Protein AF-A0A0G0XM39-F1 (afdb_monomer_lite)

Organism: NCBI:txid1619029

Structure (mmCIF, N/CA/C/O backbone):
data_AF-A0A0G0XM39-F1
#
_entry.id   AF-A0A0G0XM39-F1
#
loop_
_atom_site.group_PDB
_atom_site.id
_atom_site.type_symbol
_atom_site.label_atom_id
_atom_site.label_alt_id
_atom_site.label_comp_id
_atom_site.label_asym_id
_atom_site.label_entity_id
_atom_site.label_seq_id
_atom_site.pdbx_PDB_ins_code
_atom_site.Cartn_x
_atom_site.Cartn_y
_atom_site.Cartn_z
_atom_site.occupancy
_atom_site.B_iso_or_equiv
_atom_site.auth_seq_id
_atom_site.auth_comp_id
_atom_site.auth_asym_id
_atom_site.auth_atom_id
_atom_site.pdbx_PDB_model_num
ATOM 1 N N . MET A 1 1 ? 14.220 1.284 6.598 1.00 54.50 1 MET A N 1
ATOM 2 C CA . MET A 1 1 ? 13.306 2.066 5.742 1.00 54.50 1 MET A CA 1
ATOM 3 C C . MET A 1 1 ? 13.579 3.551 5.886 1.00 54.50 1 MET A C 1
ATOM 5 O O . MET A 1 1 ? 13.875 3.967 7.006 1.00 54.50 1 MET A O 1
ATOM 9 N N . PRO A 1 2 ? 13.510 4.329 4.791 1.00 60.81 2 PRO A N 1
ATOM 10 C CA . PRO A 1 2 ? 13.705 5.772 4.841 1.00 60.81 2 PRO A CA 1
ATOM 11 C C . PRO A 1 2 ? 12.668 6.410 5.771 1.00 60.81 2 PRO A C 1
ATOM 13 O O . PRO A 1 2 ? 11.476 6.108 5.711 1.00 60.81 2 PRO A O 1
ATOM 16 N N . TYR A 1 3 ? 13.145 7.253 6.681 1.00 72.62 3 TYR A N 1
ATOM 17 C CA . TYR A 1 3 ? 12.311 7.960 7.643 1.00 72.62 3 TYR A CA 1
ATOM 18 C C . TYR A 1 3 ? 11.446 8.997 6.914 1.00 72.62 3 TYR A C 1
ATOM 20 O O . TYR A 1 3 ? 11.976 9.912 6.292 1.00 72.62 3 TYR A O 1
ATOM 28 N N . VAL A 1 4 ? 10.118 8.875 7.000 1.00 85.44 4 VAL A N 1
ATOM 29 C CA . VAL A 1 4 ? 9.190 9.910 6.510 1.00 85.44 4 VAL A CA 1
ATOM 30 C C . VAL A 1 4 ? 9.105 11.017 7.557 1.00 85.44 4 VAL A C 1
ATOM 32 O O . VAL A 1 4 ? 8.770 10.726 8.710 1.00 85.44 4 VAL A O 1
ATOM 35 N N . ALA A 1 5 ? 9.392 12.263 7.182 1.00 86.69 5 ALA A N 1
ATOM 36 C CA . ALA A 1 5 ? 9.355 13.404 8.099 1.00 86.69 5 ALA A CA 1
ATOM 37 C C . ALA A 1 5 ? 7.937 13.642 8.648 1.00 86.69 5 ALA A C 1
ATOM 39 O O . ALA A 1 5 ? 6.950 13.264 8.017 1.00 86.69 5 ALA A O 1
ATOM 40 N N . LYS A 1 6 ? 7.809 14.245 9.834 1.00 88.88 6 LYS A N 1
ATOM 41 C CA . LYS A 1 6 ? 6.497 14.437 10.478 1.00 88.88 6 LYS A CA 1
ATOM 42 C C . LYS A 1 6 ? 5.583 15.318 9.620 1.00 88.88 6 LYS A C 1
ATOM 44 O O . LYS A 1 6 ? 4.420 14.991 9.430 1.00 88.88 6 LYS A O 1
ATOM 49 N N . GLU A 1 7 ? 6.148 16.362 9.039 1.00 90.00 7 GLU A N 1
ATOM 50 C CA . GLU A 1 7 ? 5.481 17.324 8.166 1.00 90.00 7 GLU A CA 1
ATOM 51 C C . GLU A 1 7 ? 4.932 16.622 6.916 1.00 90.00 7 GLU A C 1
ATOM 53 O O . GLU A 1 7 ? 3.813 16.869 6.481 1.00 90.00 7 GLU A O 1
ATOM 58 N N . GLN A 1 8 ? 5.685 15.664 6.368 1.00 90.38 8 GLN A N 1
ATOM 59 C CA . GLN A 1 8 ? 5.235 14.856 5.235 1.00 90.38 8 GLN A CA 1
ATOM 60 C C . GLN A 1 8 ? 4.077 13.928 5.612 1.00 90.38 8 GLN A C 1
ATOM 62 O O . GLN A 1 8 ? 3.164 13.734 4.815 1.00 90.38 8 GLN A O 1
ATOM 67 N N . ARG A 1 9 ? 4.093 13.363 6.825 1.00 92.75 9 ARG A N 1
ATOM 68 C CA . ARG A 1 9 ? 2.989 12.531 7.326 1.00 92.75 9 ARG A CA 1
ATOM 69 C C . ARG A 1 9 ? 1.700 13.343 7.396 1.00 92.75 9 ARG A C 1
ATOM 71 O O . ARG A 1 9 ? 0.697 12.917 6.838 1.00 92.75 9 ARG A O 1
ATOM 78 N N . GLU A 1 10 ? 1.760 14.535 7.990 1.00 93.62 10 GLU A N 1
ATOM 79 C CA . GLU A 1 10 ? 0.616 15.449 8.124 1.00 93.62 10 GLU A CA 1
ATOM 80 C C . GLU A 1 10 ? -0.014 15.798 6.766 1.00 93.62 10 GLU A C 1
ATOM 82 O O . GLU A 1 10 ? -1.235 15.822 6.645 1.00 93.62 10 GLU A O 1
ATOM 87 N N . LEU A 1 11 ? 0.792 15.955 5.712 1.00 94.50 11 LEU A N 1
ATOM 88 C CA . LEU A 1 11 ? 0.298 16.226 4.355 1.00 94.50 11 LEU A CA 1
ATOM 89 C C . LEU A 1 11 ? -0.473 15.066 3.700 1.00 94.50 11 LEU A C 1
ATOM 91 O O . LEU A 1 11 ? -1.137 15.290 2.686 1.00 94.50 11 LEU A O 1
ATOM 95 N N . LEU A 1 12 ? -0.360 13.844 4.225 1.00 95.94 12 LEU A N 1
ATOM 96 C CA . LEU A 1 12 ? -1.066 12.656 3.731 1.00 95.94 12 LEU A CA 1
ATOM 97 C C . LEU A 1 12 ? -2.282 12.292 4.596 1.00 95.94 12 LEU A C 1
ATOM 99 O O . LEU A 1 12 ? -3.131 11.508 4.164 1.00 95.94 12 LEU A O 1
ATOM 103 N N . GLU A 1 13 ? -2.378 12.838 5.810 1.00 95.12 13 GLU A N 1
ATOM 104 C CA . GLU A 1 13 ? -3.366 12.425 6.811 1.00 95.12 13 GLU A CA 1
ATOM 105 C C . GLU A 1 13 ? -4.814 12.615 6.345 1.00 95.12 13 GLU A C 1
ATOM 107 O O . GLU A 1 13 ? -5.648 11.727 6.561 1.00 95.12 13 GLU A O 1
ATOM 112 N N . ASP A 1 14 ? -5.113 13.714 5.650 1.00 95.12 14 ASP A N 1
ATOM 113 C CA . ASP A 1 14 ? -6.459 13.997 5.141 1.00 95.12 14 ASP A CA 1
ATOM 114 C C . ASP A 1 14 ? -6.885 12.985 4.072 1.00 95.12 14 ASP A C 1
ATOM 116 O O . ASP A 1 14 ? -7.976 12.411 4.152 1.00 95.12 14 ASP A O 1
ATOM 120 N N . ASN A 1 15 ? -6.008 12.688 3.105 1.00 97.12 15 ASN A N 1
ATOM 121 C CA . ASN A 1 15 ? -6.263 11.681 2.073 1.00 97.12 15 ASN A CA 1
ATOM 122 C C . ASN A 1 15 ? -6.495 10.299 2.696 1.00 97.12 15 ASN A C 1
ATOM 124 O O . ASN A 1 15 ? -7.460 9.613 2.350 1.00 97.12 15 ASN A O 1
ATOM 128 N N . LEU A 1 16 ? -5.637 9.905 3.640 1.00 97.75 16 LEU A N 1
ATOM 129 C CA . LEU A 1 16 ? -5.707 8.608 4.312 1.00 97.75 16 LEU A CA 1
ATOM 130 C C . LEU A 1 16 ? -6.968 8.478 5.171 1.00 97.75 16 LEU A C 1
ATOM 132 O O . LEU A 1 16 ? -7.623 7.437 5.156 1.00 97.75 16 LEU A O 1
ATOM 136 N N . THR A 1 17 ? -7.341 9.536 5.890 1.00 96.69 17 THR A N 1
ATOM 137 C CA . THR A 1 17 ? -8.561 9.576 6.707 1.00 96.69 17 THR A CA 1
ATOM 138 C C . THR A 1 17 ? -9.808 9.548 5.833 1.00 96.69 17 THR A C 1
ATOM 140 O O . THR A 1 17 ? -10.726 8.774 6.096 1.00 96.69 17 THR A O 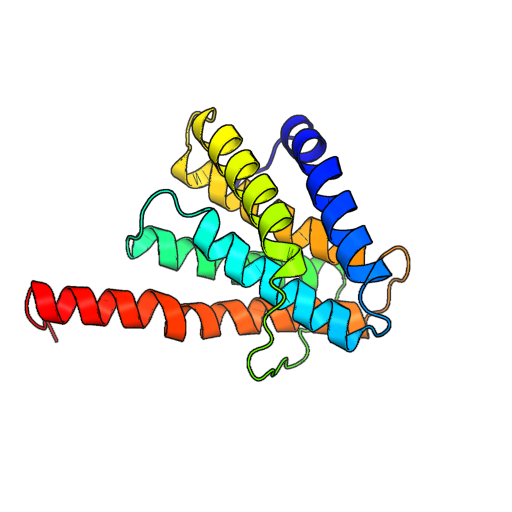1
ATOM 143 N N . CYS A 1 18 ? -9.829 10.322 4.747 1.00 96.19 18 CYS A N 1
ATOM 144 C CA . CYS A 1 18 ? -10.928 10.312 3.787 1.00 96.19 18 CYS A CA 1
ATOM 145 C C . CYS A 1 18 ? -11.120 8.922 3.161 1.00 96.19 18 CYS A C 1
ATOM 147 O O . CYS A 1 18 ? -12.250 8.438 3.052 1.00 96.19 18 CYS A O 1
ATOM 149 N N . LEU A 1 19 ? -10.024 8.259 2.784 1.00 97.31 19 LEU A N 1
ATOM 150 C CA . LEU A 1 19 ? -10.055 6.924 2.195 1.00 97.31 19 LEU A CA 1
ATOM 151 C C . LEU A 1 19 ? -10.504 5.858 3.203 1.00 97.31 19 LEU A C 1
ATOM 153 O O . LEU A 1 19 ? -11.390 5.065 2.888 1.00 97.31 19 LEU A O 1
ATOM 157 N N . ALA A 1 20 ? -9.972 5.884 4.429 1.00 96.69 20 ALA A N 1
ATOM 158 C CA . ALA A 1 20 ? -10.402 4.992 5.504 1.00 96.69 20 ALA A CA 1
ATOM 159 C C . ALA A 1 20 ? -11.898 5.164 5.810 1.00 96.69 20 ALA A C 1
ATOM 161 O O . ALA A 1 20 ? -12.644 4.187 5.815 1.00 96.69 20 ALA A O 1
ATOM 162 N N . ASN A 1 21 ? -12.368 6.406 5.966 1.00 95.69 21 ASN A N 1
ATOM 163 C CA . ASN A 1 21 ? -13.780 6.704 6.204 1.00 95.69 21 ASN A CA 1
ATOM 164 C C . ASN A 1 21 ? -14.660 6.233 5.047 1.00 95.69 21 ASN A C 1
ATOM 166 O O . ASN A 1 21 ? -15.743 5.695 5.280 1.00 95.69 21 ASN A O 1
ATOM 170 N N . LYS A 1 22 ? -14.207 6.386 3.797 1.00 96.50 22 LYS A N 1
ATOM 171 C CA . LYS A 1 22 ? -14.936 5.876 2.633 1.00 96.50 22 LYS A CA 1
ATOM 172 C C . LYS A 1 22 ? -15.059 4.352 2.673 1.00 96.50 22 LYS A C 1
ATOM 174 O O . LYS A 1 22 ? -16.155 3.849 2.443 1.00 96.50 22 LYS A O 1
ATOM 179 N N . ILE A 1 23 ? -13.989 3.629 3.004 1.00 95.69 23 ILE A N 1
ATOM 180 C CA . ILE A 1 23 ? -14.017 2.165 3.157 1.00 95.69 23 ILE A CA 1
ATOM 181 C C . ILE A 1 23 ? -14.983 1.766 4.277 1.00 95.69 23 ILE A C 1
ATOM 183 O O . ILE A 1 23 ? -15.888 0.963 4.050 1.00 95.69 23 ILE A O 1
ATOM 187 N N . CYS A 1 24 ? -14.829 2.362 5.459 1.00 93.62 24 CYS A N 1
ATOM 188 C CA . CYS A 1 24 ? -15.608 2.007 6.642 1.00 93.62 24 CYS A CA 1
ATOM 189 C C . CYS A 1 24 ? -17.097 2.354 6.512 1.00 93.62 24 CYS A C 1
ATOM 191 O O . CYS A 1 24 ? -17.928 1.636 7.054 1.00 93.62 24 CYS A O 1
ATOM 193 N N . SER A 1 25 ? -17.444 3.424 5.789 1.00 93.62 25 SER A N 1
ATOM 194 C CA . SER A 1 25 ? -18.844 3.814 5.555 1.00 93.62 25 SER A CA 1
ATOM 195 C C . SER A 1 25 ? -19.508 3.057 4.405 1.00 93.62 25 SER A C 1
ATOM 197 O O . SER A 1 25 ? -20.716 2.851 4.435 1.00 93.62 25 SER A O 1
ATOM 199 N N . THR A 1 26 ? -18.744 2.647 3.386 1.00 93.56 26 THR A N 1
ATOM 200 C CA . THR A 1 26 ? -19.300 1.956 2.209 1.00 93.56 26 THR A CA 1
ATOM 201 C C . THR A 1 26 ? -19.527 0.472 2.485 1.00 93.56 26 THR A C 1
ATOM 203 O O . THR A 1 26 ? -20.498 -0.104 2.000 1.00 93.56 26 THR A O 1
ATOM 206 N N . TYR A 1 27 ? -18.647 -0.161 3.265 1.00 91.06 27 TYR A N 1
ATOM 207 C CA . TYR A 1 27 ? -18.705 -1.596 3.514 1.00 91.06 27 TYR A CA 1
ATOM 208 C C . TYR A 1 27 ? -19.032 -1.892 4.974 1.00 91.06 27 TYR A C 1
ATOM 210 O O . TYR A 1 27 ? -18.410 -1.355 5.882 1.00 91.06 27 TYR A O 1
ATOM 218 N N . LEU A 1 28 ? -19.995 -2.783 5.205 1.00 81.31 28 LEU A N 1
ATOM 219 C CA . LEU A 1 28 ? -20.541 -3.037 6.543 1.00 81.31 28 LEU A CA 1
ATOM 220 C C . LEU A 1 28 ? -19.763 -4.085 7.349 1.00 81.31 28 LEU A C 1
ATOM 222 O O . LEU A 1 28 ? -19.978 -4.211 8.552 1.00 81.31 28 LEU A O 1
ATOM 226 N N . THR A 1 29 ? -18.884 -4.864 6.711 1.00 86.44 29 THR A N 1
ATOM 227 C CA . THR A 1 29 ? -18.172 -5.963 7.378 1.00 86.44 29 THR A CA 1
ATOM 228 C C . THR A 1 29 ? -16.662 -5.799 7.305 1.00 86.44 29 THR A C 1
ATOM 230 O O . THR A 1 29 ? -16.109 -5.358 6.295 1.00 86.44 29 THR A O 1
ATOM 233 N N . SER A 1 30 ? -15.991 -6.262 8.360 1.00 86.31 30 SER A N 1
ATOM 234 C CA . SER A 1 30 ? -14.530 -6.319 8.463 1.00 86.31 30 SER A CA 1
ATOM 235 C C . SER A 1 30 ? -13.889 -7.066 7.287 1.00 86.31 30 SER A C 1
ATOM 237 O O . SER A 1 30 ? -12.832 -6.676 6.794 1.00 86.31 30 SER A O 1
ATOM 239 N N . ARG A 1 31 ? -14.552 -8.106 6.766 1.00 89.00 31 ARG A N 1
ATOM 240 C CA . ARG A 1 31 ? -14.092 -8.833 5.576 1.00 89.00 31 ARG A CA 1
ATOM 241 C C . ARG A 1 31 ? -13.989 -7.921 4.351 1.00 89.00 31 ARG A C 1
ATOM 243 O O . ARG A 1 31 ? -12.978 -7.962 3.655 1.00 89.00 31 ARG A O 1
ATOM 250 N N . PHE A 1 32 ? -15.003 -7.099 4.086 1.00 91.56 32 PHE A N 1
ATOM 251 C CA . PHE A 1 32 ? -14.959 -6.165 2.959 1.00 91.56 32 PHE A CA 1
ATOM 252 C C . PHE A 1 32 ? -13.988 -5.010 3.199 1.00 91.56 32 PHE A C 1
ATOM 254 O O . PHE A 1 32 ? -13.355 -4.563 2.248 1.00 91.56 32 PHE A O 1
ATOM 261 N N . HIS A 1 33 ? -13.786 -4.581 4.450 1.00 93.62 33 HIS A N 1
ATOM 262 C CA . HIS A 1 33 ? -12.725 -3.620 4.775 1.00 93.62 33 HIS A CA 1
ATOM 263 C C . HIS A 1 33 ? -11.341 -4.149 4.394 1.00 93.62 33 HIS A C 1
ATOM 265 O O . HIS A 1 33 ? -10.563 -3.414 3.797 1.00 93.62 33 HIS A O 1
ATOM 271 N N . LEU A 1 34 ? -11.049 -5.424 4.673 1.00 93.25 34 LEU A N 1
ATOM 272 C CA . LEU A 1 34 ? -9.778 -6.056 4.294 1.00 93.25 34 LEU A CA 1
ATOM 273 C C . LEU A 1 34 ? -9.622 -6.198 2.778 1.00 93.25 34 LEU A C 1
ATOM 275 O O . LEU A 1 34 ? -8.539 -5.952 2.253 1.00 93.25 34 LEU A O 1
ATOM 279 N N . LEU A 1 35 ? -10.691 -6.565 2.066 1.00 94.50 35 LEU A N 1
ATOM 280 C CA . LEU A 1 35 ? -10.660 -6.643 0.602 1.00 94.50 35 LEU A CA 1
ATOM 281 C C . LEU A 1 35 ? -10.440 -5.264 -0.031 1.00 94.50 35 LEU A C 1
ATOM 283 O O . LEU A 1 35 ? -9.614 -5.138 -0.934 1.00 94.50 35 LEU A O 1
ATOM 287 N N . ALA A 1 36 ? -11.118 -4.233 0.473 1.00 95.69 36 ALA A N 1
ATOM 288 C CA . ALA A 1 36 ? -10.931 -2.857 0.027 1.00 95.69 36 ALA A CA 1
ATOM 289 C C . ALA A 1 36 ? -9.526 -2.339 0.367 1.00 95.69 36 ALA A C 1
ATOM 291 O O . ALA A 1 36 ? -8.884 -1.713 -0.471 1.00 95.69 36 ALA A O 1
ATOM 292 N N . TYR A 1 37 ? -9.010 -2.652 1.559 1.00 96.44 37 TYR A N 1
ATOM 293 C CA . TYR A 1 37 ? -7.637 -2.338 1.951 1.00 96.44 37 TYR A CA 1
ATOM 294 C C . TYR A 1 37 ? -6.614 -2.991 1.014 1.00 96.44 37 TYR A C 1
ATOM 296 O O . TYR A 1 37 ? -5.728 -2.303 0.510 1.00 96.44 37 TYR A O 1
ATOM 304 N N . LYS A 1 38 ? -6.772 -4.290 0.720 1.00 96.44 38 LYS A N 1
ATOM 305 C CA . LYS A 1 38 ? -5.947 -5.015 -0.257 1.00 96.44 38 LYS A CA 1
ATOM 306 C C . LYS A 1 38 ? -5.969 -4.318 -1.615 1.00 96.44 38 LYS A C 1
ATOM 308 O O . LYS A 1 38 ? -4.913 -4.087 -2.194 1.00 96.44 38 LYS A O 1
ATOM 313 N N . TYR A 1 39 ? -7.162 -3.992 -2.113 1.00 96.81 39 TYR A N 1
ATOM 314 C CA . TYR A 1 39 ? -7.340 -3.323 -3.401 1.00 96.81 39 TYR A CA 1
ATOM 315 C C . TYR A 1 39 ? -6.634 -1.968 -3.446 1.00 96.81 39 TYR A C 1
ATOM 317 O O . TYR A 1 39 ? -5.882 -1.706 -4.380 1.00 96.81 39 TYR A O 1
ATOM 325 N N . VAL A 1 40 ? -6.812 -1.140 -2.411 1.00 97.62 40 VAL A N 1
ATOM 326 C CA . VAL A 1 40 ? -6.117 0.146 -2.298 1.00 97.62 40 VAL A CA 1
ATOM 327 C C . VAL A 1 40 ? -4.610 -0.051 -2.299 1.00 97.62 40 VAL A C 1
ATOM 329 O O . VAL A 1 40 ? -3.930 0.634 -3.050 1.00 97.62 40 VAL A O 1
ATOM 332 N N . CYS A 1 41 ? -4.081 -0.969 -1.486 1.00 97.44 41 CYS A N 1
ATOM 333 C CA . CYS A 1 41 ? -2.641 -1.210 -1.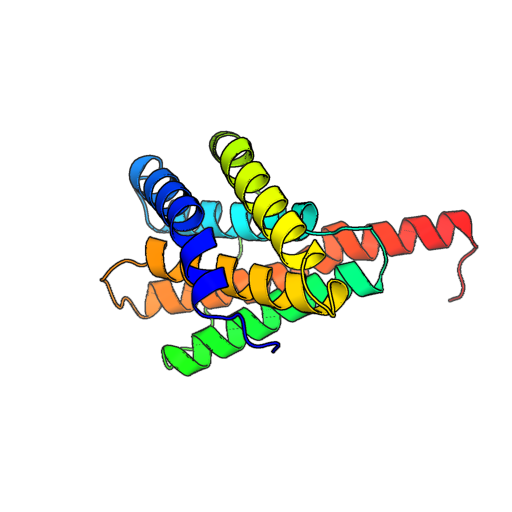419 1.00 97.44 41 CYS A CA 1
ATOM 334 C C . CYS A 1 41 ? -2.090 -1.623 -2.784 1.00 97.44 41 CYS A C 1
ATOM 336 O O . CYS A 1 41 ? -1.110 -1.035 -3.230 1.00 97.44 41 CYS A O 1
ATOM 338 N N . LEU A 1 42 ? -2.763 -2.563 -3.457 1.00 96.06 42 LEU A N 1
ATOM 339 C CA . LEU A 1 42 ? -2.387 -3.031 -4.786 1.00 96.06 42 LEU A CA 1
ATOM 340 C C . LEU A 1 42 ? -2.375 -1.893 -5.810 1.00 96.06 42 LEU A C 1
ATOM 342 O O . LEU A 1 42 ? -1.348 -1.645 -6.438 1.00 96.06 42 LEU A O 1
ATOM 346 N N . ARG A 1 43 ? -3.504 -1.189 -5.959 1.00 96.75 43 ARG A N 1
ATOM 347 C CA . ARG A 1 43 ? -3.636 -0.092 -6.923 1.00 96.75 43 ARG A CA 1
ATOM 348 C C . ARG A 1 43 ? -2.650 1.024 -6.616 1.00 96.75 43 ARG A C 1
ATOM 350 O O . ARG A 1 43 ? -1.961 1.474 -7.518 1.00 96.75 43 ARG A O 1
ATOM 357 N N . LEU A 1 44 ? -2.518 1.418 -5.350 1.00 97.25 44 LEU A N 1
ATOM 358 C CA . LEU A 1 44 ? -1.561 2.441 -4.945 1.00 97.25 44 LEU A CA 1
ATOM 359 C C . LEU A 1 44 ? -0.127 2.026 -5.286 1.00 97.25 44 LEU A C 1
ATOM 361 O O . LEU A 1 44 ? 0.617 2.855 -5.789 1.00 97.25 44 LEU A O 1
ATOM 365 N N . GLY A 1 45 ? 0.243 0.759 -5.075 1.00 95.62 45 GLY A N 1
ATOM 366 C CA . GLY A 1 45 ? 1.562 0.236 -5.429 1.00 95.62 45 GLY A CA 1
ATOM 367 C C . GLY A 1 45 ? 1.886 0.342 -6.920 1.00 95.62 45 GLY A C 1
ATOM 368 O O . GLY A 1 45 ? 3.035 0.601 -7.257 1.00 95.62 45 GLY A O 1
ATOM 369 N N . VAL A 1 46 ? 0.890 0.207 -7.801 1.00 94.56 46 VAL A N 1
ATOM 370 C CA . VAL A 1 46 ? 1.049 0.453 -9.245 1.00 94.56 46 VAL A CA 1
ATOM 371 C C . VAL A 1 46 ? 1.108 1.955 -9.541 1.00 94.56 46 VAL A C 1
ATOM 373 O O . VAL A 1 46 ? 2.003 2.420 -10.238 1.00 94.56 46 VAL A O 1
ATOM 376 N N . GLU A 1 47 ? 0.182 2.729 -8.977 1.00 95.12 47 GLU A N 1
ATOM 377 C CA . GLU A 1 47 ? -0.021 4.148 -9.299 1.00 95.12 47 GLU A CA 1
ATOM 378 C C . GLU A 1 47 ? 1.110 5.058 -8.788 1.00 95.12 47 GLU A C 1
ATOM 380 O O . GLU A 1 47 ? 1.317 6.132 -9.342 1.00 95.12 47 GLU A O 1
ATOM 385 N N . VAL A 1 48 ? 1.856 4.666 -7.745 1.00 93.50 48 VAL A N 1
ATOM 386 C CA . VAL A 1 48 ? 3.011 5.445 -7.238 1.00 93.50 48 VAL A CA 1
ATOM 387 C C . VAL A 1 48 ? 4.300 5.211 -8.031 1.00 93.50 48 VAL A C 1
ATOM 389 O O . VAL A 1 48 ? 5.303 5.892 -7.798 1.00 93.50 48 VAL A O 1
ATOM 392 N N . LEU A 1 49 ? 4.309 4.252 -8.961 1.00 87.69 49 LEU A N 1
ATOM 393 C CA . LEU A 1 49 ? 5.478 3.972 -9.785 1.00 87.69 49 LEU A CA 1
ATOM 394 C C . LEU A 1 49 ? 5.706 5.105 -10.783 1.00 87.69 49 LEU A C 1
ATOM 396 O O . LEU A 1 49 ? 4.959 5.281 -11.739 1.00 87.69 49 LEU A O 1
ATOM 400 N N . LEU A 1 50 ? 6.824 5.816 -10.633 1.00 72.75 50 LEU A N 1
ATOM 401 C CA . LEU A 1 50 ? 7.229 6.841 -11.602 1.00 72.75 50 LEU A CA 1
ATOM 402 C C . LEU A 1 50 ? 7.515 6.250 -12.991 1.00 72.75 50 LEU A C 1
ATOM 404 O O . LEU A 1 50 ? 7.331 6.919 -14.006 1.00 72.75 50 LEU A O 1
ATOM 408 N N . ARG A 1 51 ? 8.044 5.019 -13.035 1.00 82.00 51 ARG A N 1
ATOM 409 C CA . ARG A 1 51 ? 8.358 4.272 -14.262 1.00 82.00 51 ARG A CA 1
ATOM 410 C C . ARG A 1 51 ? 8.251 2.773 -14.003 1.00 82.00 51 ARG A C 1
ATOM 412 O O . ARG A 1 51 ? 8.807 2.285 -13.018 1.00 82.00 51 ARG A O 1
ATOM 419 N N . ARG A 1 52 ? 7.649 2.035 -14.939 1.00 86.12 52 ARG A N 1
ATOM 420 C CA . ARG A 1 52 ? 7.634 0.566 -14.922 1.00 86.12 52 ARG A CA 1
ATOM 421 C C . ARG A 1 52 ? 9.018 0.031 -15.304 1.00 86.12 52 ARG A C 1
ATOM 423 O O . ARG A 1 52 ? 9.412 0.048 -16.467 1.00 86.12 52 ARG A O 1
ATOM 430 N N . ARG A 1 53 ? 9.794 -0.357 -14.292 1.00 89.94 53 ARG A N 1
ATOM 431 C CA . ARG A 1 53 ? 11.110 -1.007 -14.399 1.00 89.94 53 ARG A CA 1
ATOM 432 C C . ARG A 1 53 ? 11.203 -2.079 -13.327 1.00 89.94 53 ARG A C 1
ATOM 434 O O . ARG A 1 53 ? 10.698 -1.859 -12.227 1.00 89.94 53 ARG A O 1
ATOM 441 N N . TYR A 1 54 ? 11.934 -3.156 -13.600 1.00 89.94 54 TYR A N 1
ATOM 442 C CA . TYR A 1 54 ? 12.092 -4.271 -12.661 1.00 89.94 54 TYR A CA 1
ATOM 443 C C . TYR A 1 54 ? 12.472 -3.823 -11.240 1.00 89.94 54 TYR A C 1
ATOM 445 O O . TYR A 1 54 ? 11.817 -4.194 -10.273 1.00 89.94 54 TYR A O 1
ATOM 453 N N . ALA A 1 55 ? 13.463 -2.932 -11.109 1.00 91.12 55 ALA A N 1
ATOM 454 C CA . ALA A 1 55 ? 13.889 -2.407 -9.809 1.00 91.12 55 ALA A CA 1
ATOM 455 C C . ALA A 1 55 ? 12.775 -1.653 -9.056 1.00 91.12 55 ALA A C 1
ATOM 457 O O . ALA A 1 55 ? 12.668 -1.766 -7.838 1.00 91.12 55 ALA A O 1
ATOM 458 N N . ALA A 1 56 ? 11.927 -0.905 -9.768 1.00 92.00 56 ALA A N 1
ATOM 459 C CA . ALA A 1 56 ? 10.819 -0.174 -9.158 1.00 92.00 56 ALA A CA 1
ATOM 460 C C . ALA A 1 56 ? 9.698 -1.131 -8.719 1.00 92.00 56 ALA A C 1
ATOM 462 O O . ALA A 1 56 ? 9.188 -1.009 -7.609 1.00 92.00 56 ALA A O 1
ATOM 463 N N . LEU A 1 57 ? 9.384 -2.136 -9.541 1.00 94.62 57 LEU A N 1
ATOM 464 C CA . LEU A 1 57 ? 8.419 -3.183 -9.195 1.00 94.62 57 LEU A CA 1
ATOM 465 C C . LEU A 1 57 ? 8.894 -4.018 -7.992 1.00 94.62 57 LEU A C 1
ATOM 467 O O . LEU A 1 57 ? 8.138 -4.260 -7.051 1.00 94.62 57 LEU A O 1
ATOM 471 N N . SER A 1 58 ? 10.180 -4.381 -7.968 1.00 94.88 58 SER A N 1
ATOM 472 C CA . SER A 1 58 ? 10.800 -5.073 -6.836 1.00 94.88 58 SER A CA 1
ATOM 473 C C . SER A 1 58 ? 10.746 -4.238 -5.554 1.00 94.88 58 SER A C 1
ATOM 475 O O . SER A 1 58 ? 10.567 -4.792 -4.470 1.00 94.88 58 SER A O 1
ATOM 477 N N . ALA A 1 59 ? 10.874 -2.912 -5.653 1.00 94.38 59 ALA A N 1
ATOM 478 C CA . ALA A 1 59 ? 10.760 -2.023 -4.501 1.00 94.38 59 ALA A CA 1
ATOM 479 C C . ALA A 1 59 ? 9.331 -1.987 -3.927 1.00 94.38 59 ALA A C 1
ATOM 481 O O . ALA A 1 59 ? 9.177 -1.964 -2.709 1.00 94.38 59 ALA A O 1
ATOM 482 N N . VAL A 1 60 ? 8.283 -2.065 -4.759 1.00 95.75 60 VAL A N 1
ATOM 483 C CA . VAL A 1 60 ? 6.888 -2.181 -4.277 1.00 95.75 60 VAL A CA 1
ATOM 484 C C . VAL A 1 60 ? 6.711 -3.454 -3.446 1.00 95.75 60 VAL A C 1
ATOM 486 O O . VAL A 1 60 ? 6.191 -3.402 -2.330 1.00 95.75 60 VAL A O 1
ATOM 489 N N . ARG A 1 61 ? 7.219 -4.593 -3.938 1.00 96.00 61 ARG A N 1
ATOM 490 C CA . ARG A 1 61 ? 7.209 -5.860 -3.186 1.00 96.00 61 ARG A CA 1
ATOM 491 C C . ARG A 1 61 ? 7.957 -5.764 -1.863 1.00 96.00 61 ARG A C 1
ATOM 493 O O . ARG A 1 61 ? 7.476 -6.290 -0.857 1.00 96.00 61 ARG A O 1
ATOM 500 N N . ALA A 1 62 ? 9.122 -5.119 -1.863 1.00 95.69 62 ALA A N 1
ATOM 501 C CA . ALA A 1 62 ? 9.894 -4.896 -0.646 1.00 95.69 62 ALA A CA 1
ATOM 502 C C . ALA A 1 62 ? 9.096 -4.057 0.362 1.00 95.69 62 ALA A C 1
ATOM 504 O O . ALA A 1 62 ? 9.027 -4.417 1.534 1.00 95.69 62 ALA A O 1
ATOM 505 N N . VAL A 1 63 ? 8.395 -3.015 -0.099 1.00 96.44 63 VAL A N 1
ATOM 506 C CA . VAL A 1 63 ? 7.541 -2.191 0.763 1.00 96.44 63 VAL A CA 1
ATOM 507 C C . VAL A 1 63 ? 6.421 -3.002 1.415 1.00 96.44 63 VAL A C 1
ATOM 509 O O . VAL A 1 63 ? 6.197 -2.830 2.613 1.00 96.44 63 VAL A O 1
ATOM 512 N N . TYR A 1 64 ? 5.748 -3.901 0.686 1.00 97.56 64 TYR A N 1
ATOM 513 C CA . TYR A 1 64 ? 4.732 -4.775 1.286 1.00 97.56 64 TYR A CA 1
ATOM 514 C C . TYR A 1 64 ? 5.312 -5.683 2.377 1.00 97.56 64 TYR A C 1
ATOM 516 O O . TYR A 1 64 ? 4.736 -5.792 3.461 1.00 97.56 64 TYR A O 1
ATOM 524 N N . SER A 1 65 ? 6.469 -6.295 2.112 1.00 96.69 65 SER A N 1
ATOM 525 C CA . SER A 1 65 ? 7.166 -7.152 3.078 1.00 96.69 65 SER A CA 1
ATOM 526 C C . SER A 1 65 ? 7.557 -6.372 4.335 1.00 96.69 65 SER A C 1
ATOM 528 O O . SER A 1 65 ? 7.239 -6.775 5.454 1.00 96.69 65 SER A O 1
ATOM 530 N N . ASP A 1 66 ? 8.188 -5.214 4.159 1.00 95.69 66 ASP A N 1
ATOM 531 C CA . ASP A 1 66 ? 8.637 -4.373 5.266 1.00 95.69 66 ASP A CA 1
ATOM 532 C C . ASP A 1 66 ? 7.458 -3.838 6.091 1.00 95.69 66 ASP A C 1
ATOM 534 O O . ASP A 1 66 ? 7.508 -3.862 7.323 1.00 95.69 66 ASP A O 1
ATOM 538 N N . ALA A 1 67 ? 6.368 -3.418 5.435 1.00 96.12 67 ALA A N 1
ATOM 539 C CA . ALA A 1 67 ? 5.139 -3.004 6.111 1.00 96.12 67 ALA A CA 1
ATOM 540 C C . ALA A 1 67 ? 4.556 -4.150 6.952 1.00 96.12 67 ALA A C 1
ATOM 542 O O . ALA A 1 67 ? 4.158 -3.931 8.098 1.00 96.12 67 ALA A O 1
ATOM 543 N N . SER A 1 68 ? 4.548 -5.380 6.421 1.00 96.75 68 SER A N 1
ATOM 544 C CA . SER A 1 68 ? 4.096 -6.558 7.167 1.00 96.75 68 SER A CA 1
ATOM 545 C C . SER A 1 68 ? 4.960 -6.805 8.404 1.00 96.75 68 SER A C 1
ATOM 547 O O . SER A 1 68 ? 4.428 -6.910 9.512 1.00 96.75 68 SER A O 1
ATOM 549 N N . PHE A 1 69 ? 6.288 -6.838 8.262 1.00 95.69 69 PHE A N 1
ATOM 550 C CA . PHE A 1 69 ? 7.187 -7.065 9.397 1.00 95.69 69 PHE A CA 1
ATOM 551 C C . PHE A 1 69 ? 7.085 -5.967 10.453 1.00 95.69 69 PHE A C 1
ATOM 553 O O . PHE A 1 69 ? 7.078 -6.247 11.658 1.00 95.69 69 PHE A O 1
ATOM 560 N N . GLU A 1 70 ? 6.959 -4.711 10.029 1.00 92.50 70 GLU A N 1
ATOM 561 C CA . GLU A 1 70 ? 6.745 -3.604 10.948 1.00 92.50 70 GLU A CA 1
ATOM 562 C C . GLU A 1 70 ? 5.432 -3.764 11.722 1.00 92.50 70 GLU A C 1
ATOM 564 O O . GLU A 1 70 ? 5.411 -3.592 12.948 1.00 92.50 70 GLU A O 1
ATOM 569 N N . TRP A 1 71 ? 4.358 -4.145 11.033 1.00 93.50 71 TRP A N 1
ATOM 570 C CA . TRP A 1 71 ? 3.055 -4.401 11.631 1.00 93.50 71 TRP A CA 1
ATOM 571 C C . TRP A 1 71 ? 3.112 -5.532 12.663 1.00 93.50 71 TRP A C 1
ATOM 573 O O . TRP A 1 71 ? 2.692 -5.359 13.812 1.00 93.50 71 TRP A O 1
ATOM 583 N N . GLN A 1 72 ? 3.707 -6.668 12.290 1.00 95.25 72 GLN A N 1
ATOM 584 C CA . GLN A 1 72 ? 3.914 -7.822 13.167 1.00 95.25 72 GLN A CA 1
ATOM 585 C C . GLN A 1 72 ? 4.668 -7.432 14.441 1.00 95.25 72 GLN A C 1
ATOM 587 O O . GLN A 1 72 ? 4.219 -7.736 15.551 1.00 95.25 72 GLN A O 1
ATOM 592 N N . ARG A 1 73 ? 5.771 -6.686 14.297 1.00 94.50 73 ARG A N 1
ATOM 593 C CA . ARG A 1 73 ? 6.585 -6.210 15.422 1.00 94.50 73 ARG A CA 1
ATOM 594 C C . ARG A 1 73 ? 5.805 -5.271 16.341 1.00 94.50 73 ARG A C 1
ATOM 596 O O . ARG A 1 73 ? 5.847 -5.443 17.559 1.00 94.50 73 ARG A O 1
ATOM 603 N N . ARG A 1 74 ? 5.094 -4.284 15.782 1.00 90.81 74 ARG A N 1
ATOM 604 C CA . ARG A 1 74 ? 4.347 -3.273 16.557 1.00 90.81 74 ARG A CA 1
ATOM 605 C C . ARG A 1 74 ? 3.184 -3.884 17.336 1.00 90.81 74 ARG A C 1
ATOM 607 O O . ARG A 1 74 ? 2.970 -3.525 18.492 1.00 90.81 74 ARG A O 1
ATOM 614 N N . PHE A 1 75 ? 2.457 -4.816 16.726 1.00 91.75 75 PHE A N 1
ATOM 615 C CA . PHE A 1 75 ? 1.269 -5.423 17.329 1.00 91.75 75 PHE A CA 1
ATOM 616 C C . PHE A 1 75 ? 1.541 -6.742 18.059 1.00 91.75 75 PHE A C 1
ATOM 618 O O . PHE A 1 75 ? 0.648 -7.249 18.741 1.00 91.75 75 PHE A O 1
ATOM 625 N N . LYS A 1 76 ? 2.769 -7.272 17.975 1.00 94.19 76 LYS A N 1
ATOM 626 C CA . LYS A 1 76 ? 3.167 -8.580 18.523 1.00 94.19 76 LYS A CA 1
ATOM 627 C C . LYS A 1 76 ? 2.240 -9.693 18.031 1.00 94.19 76 LYS A C 1
ATOM 629 O O . LYS A 1 76 ? 1.709 -10.476 18.822 1.00 94.19 76 LYS A O 1
ATOM 634 N N . ILE A 1 77 ? 2.012 -9.715 16.722 1.00 94.12 77 ILE A N 1
ATOM 635 C CA . ILE A 1 77 ? 1.158 -10.695 16.052 1.00 94.12 77 ILE A CA 1
ATOM 636 C C . ILE A 1 77 ? 1.934 -11.440 14.974 1.00 94.12 77 ILE A C 1
ATOM 638 O O . ILE A 1 77 ? 2.948 -10.957 14.480 1.00 94.12 77 ILE A O 1
ATOM 642 N N . LYS A 1 78 ? 1.429 -12.621 14.617 1.00 95.56 78 LYS A N 1
ATOM 643 C CA . LYS A 1 78 ? 1.827 -13.336 13.405 1.00 95.56 78 LYS A CA 1
ATOM 644 C C . LYS A 1 78 ? 0.797 -13.073 12.303 1.00 95.56 78 LYS A C 1
ATOM 646 O O . LYS A 1 78 ? -0.388 -12.913 12.627 1.00 95.56 78 LYS A O 1
ATOM 651 N N . PRO A 1 79 ? 1.223 -13.017 11.038 1.00 95.75 79 PRO A N 1
ATOM 652 C CA . PRO A 1 79 ? 0.330 -12.832 9.906 1.00 95.75 79 PRO A CA 1
ATOM 653 C C . PRO A 1 79 ? -0.597 -14.048 9.818 1.00 95.75 79 PRO A C 1
ATOM 655 O O . PRO A 1 79 ? -0.166 -15.192 9.976 1.00 95.75 79 PRO A O 1
ATOM 658 N N . LYS A 1 80 ? -1.895 -13.808 9.626 1.00 95.69 80 LYS A N 1
ATOM 659 C CA . LYS A 1 80 ? -2.832 -14.882 9.276 1.00 95.69 80 LYS A CA 1
ATOM 660 C C . LYS A 1 80 ? -2.801 -15.067 7.767 1.00 95.69 80 LYS A C 1
ATOM 662 O O . LYS A 1 80 ? -2.756 -14.079 7.041 1.00 95.69 80 LYS A O 1
ATOM 667 N N . THR A 1 81 ? -2.900 -16.309 7.300 1.00 93.00 81 THR A N 1
ATOM 668 C CA . THR A 1 81 ? -3.047 -16.589 5.870 1.00 93.00 81 THR A CA 1
ATOM 669 C C . THR A 1 81 ? -4.241 -15.821 5.324 1.00 93.00 81 THR A C 1
ATOM 671 O O . THR A 1 81 ? -5.373 -15.994 5.782 1.00 93.00 81 THR A O 1
ATOM 674 N N . PHE A 1 82 ? -3.973 -14.970 4.345 1.00 90.44 82 PHE A N 1
ATOM 675 C CA . PHE A 1 82 ? -4.992 -14.255 3.609 1.00 90.44 82 PHE A CA 1
ATOM 676 C C . PHE A 1 82 ? -5.066 -14.851 2.208 1.00 90.44 82 PHE A C 1
ATOM 678 O O . PHE A 1 82 ? -4.061 -14.950 1.511 1.00 90.44 82 PHE A O 1
ATOM 685 N N . SER A 1 83 ? -6.260 -15.265 1.805 1.00 83.88 83 SER A N 1
ATOM 686 C CA . SER A 1 83 ? -6.549 -15.675 0.436 1.00 83.88 83 SER A CA 1
ATOM 687 C C . SER A 1 83 ? -7.795 -14.934 -0.026 1.00 83.88 83 SER A C 1
ATOM 689 O O . SER A 1 83 ? -8.787 -14.823 0.698 1.00 83.88 83 SER A O 1
ATOM 691 N N . SER A 1 84 ? -7.740 -14.370 -1.227 1.00 78.88 84 SER A N 1
ATOM 692 C CA . SER A 1 84 ? -8.908 -13.753 -1.846 1.00 78.88 84 SER A CA 1
ATOM 693 C C . SER A 1 84 ? -8.821 -13.883 -3.354 1.00 78.88 84 SER A C 1
ATOM 695 O O . SER A 1 84 ? -7.800 -13.510 -3.929 1.00 78.88 84 SER A O 1
ATOM 697 N N . VAL A 1 85 ? -9.912 -14.309 -3.982 1.00 60.31 85 VAL A N 1
ATOM 698 C CA . VAL A 1 85 ? -10.127 -14.099 -5.417 1.00 60.31 85 VAL A CA 1
ATOM 699 C C . VAL A 1 85 ? -10.454 -12.613 -5.630 1.00 60.31 85 VAL A C 1
ATOM 701 O O . VAL A 1 85 ? -11.009 -11.979 -4.728 1.00 60.31 85 VAL A O 1
ATOM 704 N N . GLY A 1 86 ? -10.018 -12.043 -6.759 1.00 65.12 86 GLY A N 1
ATOM 705 C CA . GLY A 1 86 ? -10.090 -10.613 -7.089 1.00 65.12 86 GLY A CA 1
ATOM 706 C C . GLY A 1 86 ? -11.396 -9.928 -6.668 1.00 65.12 86 GLY A C 1
ATOM 707 O O . GLY A 1 86 ? -12.481 -10.488 -6.795 1.00 65.12 86 GLY A O 1
ATOM 708 N N . ALA A 1 87 ? -11.269 -8.716 -6.129 1.00 79.38 87 ALA A N 1
ATOM 709 C CA . ALA A 1 87 ? -12.394 -7.858 -5.783 1.00 79.38 87 ALA A CA 1
ATOM 710 C C . ALA A 1 87 ? -11.994 -6.434 -6.151 1.00 79.38 87 ALA A C 1
ATOM 712 O O . ALA A 1 87 ? -11.047 -5.896 -5.566 1.00 79.38 87 ALA A O 1
ATOM 713 N N . ASP A 1 88 ? -12.695 -5.877 -7.131 1.00 89.50 88 ASP A N 1
ATOM 714 C CA . ASP A 1 88 ? -12.467 -4.522 -7.605 1.00 89.50 88 ASP A CA 1
ATOM 715 C C . ASP A 1 88 ? -13.379 -3.553 -6.869 1.00 89.50 88 ASP A C 1
ATOM 717 O O . ASP A 1 88 ? -14.558 -3.829 -6.629 1.00 89.50 88 ASP A O 1
ATOM 721 N N . PHE A 1 89 ? -12.834 -2.387 -6.533 1.00 94.69 89 PHE A N 1
ATOM 722 C CA . PHE A 1 89 ? -13.584 -1.330 -5.866 1.00 94.69 89 PHE A CA 1
ATOM 723 C C . PHE A 1 89 ? -13.419 0.005 -6.601 1.00 94.69 89 PHE A C 1
ATOM 725 O O . PHE A 1 89 ? -12.832 0.930 -6.036 1.00 94.69 89 PHE A O 1
ATOM 732 N N . PRO A 1 90 ? -13.980 0.156 -7.821 1.00 94.81 90 PRO A N 1
ATOM 733 C CA . PRO A 1 90 ? -13.795 1.357 -8.646 1.00 94.81 90 PRO A CA 1
ATOM 734 C C . PRO A 1 90 ? -14.208 2.662 -7.954 1.00 94.81 90 PRO A C 1
ATOM 736 O O . PRO A 1 90 ? -13.654 3.722 -8.219 1.00 94.81 90 PRO A O 1
ATOM 739 N N . ILE A 1 91 ? -15.142 2.593 -6.998 1.00 95.44 91 ILE A N 1
ATOM 740 C CA . ILE A 1 91 ? -15.552 3.739 -6.170 1.00 95.44 91 ILE A CA 1
ATOM 741 C C . ILE A 1 91 ? -14.405 4.335 -5.328 1.00 95.44 91 ILE A C 1
ATOM 743 O O . ILE A 1 91 ? -14.546 5.423 -4.768 1.00 95.44 91 ILE A O 1
ATOM 747 N N . LEU A 1 92 ? -13.285 3.621 -5.188 1.00 97.06 92 LEU A N 1
ATOM 748 C CA . LEU A 1 92 ? -12.092 4.074 -4.475 1.00 97.06 92 LEU A CA 1
ATOM 749 C C . LEU A 1 92 ? -11.035 4.680 -5.411 1.00 97.06 92 LEU A C 1
ATOM 751 O O . LEU A 1 92 ? -10.142 5.362 -4.913 1.00 97.06 92 LEU A O 1
ATOM 755 N N . ASP A 1 93 ? -11.138 4.480 -6.728 1.00 96.50 93 ASP A N 1
ATOM 756 C CA . ASP A 1 93 ? -10.069 4.781 -7.692 1.00 96.50 93 ASP A CA 1
ATOM 757 C C . ASP A 1 93 ? -9.679 6.257 -7.703 1.00 96.50 93 ASP A C 1
ATOM 759 O O . ASP A 1 93 ? -8.496 6.576 -7.645 1.00 96.50 93 ASP A O 1
ATOM 763 N N . GLU A 1 94 ? -10.653 7.167 -7.679 1.00 96.81 94 GLU A N 1
ATOM 764 C CA . GLU A 1 94 ? -10.381 8.609 -7.625 1.00 96.81 94 GLU A CA 1
ATOM 765 C C . GLU A 1 94 ? -9.570 8.986 -6.374 1.00 96.81 94 GLU A C 1
ATOM 767 O O . GLU A 1 94 ? -8.617 9.760 -6.434 1.00 96.81 94 GLU A O 1
ATOM 772 N N . LYS A 1 95 ? -9.898 8.396 -5.219 1.00 97.38 95 LYS A N 1
ATOM 773 C CA . LYS A 1 95 ? -9.180 8.670 -3.966 1.00 97.38 95 LYS A CA 1
ATOM 774 C C . LYS A 1 95 ? -7.787 8.053 -3.956 1.00 97.38 95 LYS A C 1
ATOM 776 O O . LYS A 1 95 ? -6.870 8.664 -3.410 1.00 97.38 95 LYS A O 1
ATOM 781 N N . ILE A 1 96 ? -7.637 6.866 -4.544 1.00 98.12 96 ILE A N 1
ATOM 782 C CA . ILE A 1 96 ? -6.339 6.207 -4.719 1.00 98.12 96 ILE A CA 1
ATOM 783 C C . ILE A 1 96 ? -5.450 7.069 -5.615 1.00 98.12 96 ILE A C 1
ATOM 785 O O . ILE A 1 96 ? -4.316 7.345 -5.234 1.00 98.12 96 ILE A O 1
ATOM 789 N N . LYS A 1 97 ? -5.985 7.560 -6.737 1.00 97.06 97 LYS A N 1
ATOM 790 C CA . LYS A 1 97 ? -5.279 8.446 -7.663 1.00 97.06 97 LYS A CA 1
ATOM 791 C C . LYS A 1 97 ? -4.844 9.753 -6.997 1.00 97.06 97 LYS A C 1
ATOM 793 O O . LYS A 1 97 ? -3.681 10.127 -7.066 1.00 97.06 97 LYS A O 1
ATOM 798 N N . ASN A 1 98 ? -5.735 10.411 -6.257 1.00 96.88 98 ASN A N 1
ATOM 799 C CA . ASN A 1 98 ? -5.373 11.639 -5.542 1.00 96.88 98 ASN A CA 1
ATOM 800 C C . ASN A 1 98 ? -4.259 11.395 -4.505 1.00 96.88 98 ASN A C 1
ATOM 802 O O . ASN A 1 98 ? -3.398 12.249 -4.292 1.00 96.88 98 ASN A O 1
ATOM 806 N N . LEU A 1 99 ? -4.266 10.233 -3.839 1.00 97.94 99 LEU A N 1
ATOM 807 C CA . LEU A 1 99 ? -3.207 9.847 -2.906 1.00 97.94 99 LEU A CA 1
ATOM 808 C C . LEU A 1 99 ? -1.891 9.522 -3.634 1.00 97.94 99 LEU A C 1
ATOM 810 O O . LEU A 1 99 ? -0.834 9.947 -3.168 1.00 97.94 99 LEU A O 1
ATOM 814 N N . SER A 1 100 ? -1.931 8.811 -4.766 1.00 97.25 100 SER A N 1
ATOM 815 C CA . SER A 1 100 ? -0.728 8.479 -5.540 1.00 97.25 100 SER A CA 1
ATOM 816 C C . SER A 1 100 ? -0.059 9.729 -6.106 1.00 97.25 100 SER A C 1
ATOM 818 O O . SER A 1 100 ? 1.147 9.901 -5.932 1.00 97.25 100 SER A O 1
ATOM 820 N N . GLU A 1 101 ? -0.833 10.653 -6.679 1.00 96.44 101 GLU A N 1
ATOM 821 C CA . GLU A 1 101 ? -0.344 11.939 -7.185 1.00 96.44 101 GLU A CA 1
ATOM 822 C C . GLU A 1 101 ? 0.325 12.760 -6.077 1.00 96.44 101 GLU A C 1
ATOM 824 O O . GLU A 1 101 ? 1.398 13.337 -6.276 1.00 96.44 101 GLU A O 1
ATOM 829 N N . LYS A 1 102 ? -0.258 12.759 -4.871 1.00 96.44 102 LYS A N 1
ATOM 830 C CA . LYS A 1 102 ? 0.324 13.430 -3.704 1.00 96.44 102 LYS A CA 1
ATOM 831 C C . LYS A 1 102 ? 1.661 12.806 -3.299 1.00 96.44 102 LYS A C 1
ATOM 833 O O . LYS A 1 102 ? 2.631 13.538 -3.104 1.00 96.44 102 LYS A O 1
ATOM 838 N N . ILE A 1 103 ? 1.732 11.475 -3.215 1.00 96.19 103 ILE A N 1
ATOM 839 C CA . ILE A 1 103 ? 2.972 10.741 -2.910 1.00 96.19 103 ILE A CA 1
ATOM 840 C C . ILE A 1 103 ? 4.049 11.050 -3.953 1.00 96.19 103 ILE A C 1
ATOM 842 O O . ILE A 1 103 ? 5.176 11.380 -3.584 1.00 96.19 103 ILE A O 1
ATOM 846 N N . ILE A 1 104 ? 3.702 10.990 -5.240 1.00 95.19 104 ILE A N 1
ATOM 847 C CA . ILE A 1 104 ? 4.609 11.284 -6.354 1.00 95.19 104 ILE A CA 1
ATOM 848 C C . ILE A 1 104 ? 5.132 12.718 -6.261 1.00 95.19 104 ILE A C 1
ATOM 850 O O . ILE A 1 104 ? 6.343 12.936 -6.324 1.00 95.19 104 ILE A O 1
ATOM 854 N N . SER A 1 105 ? 4.244 13.693 -6.056 1.00 95.06 105 SER A N 1
ATOM 855 C CA . SER A 1 105 ? 4.623 15.101 -5.924 1.00 95.06 105 SER A CA 1
ATOM 856 C C . SER A 1 105 ? 5.560 15.332 -4.739 1.00 95.06 105 SER A C 1
ATOM 858 O O . SER A 1 105 ? 6.517 16.092 -4.862 1.00 95.06 105 SER A O 1
ATOM 860 N N . MET A 1 106 ? 5.301 14.698 -3.594 1.00 94.06 106 MET A N 1
ATOM 861 C CA . MET A 1 106 ? 6.147 14.827 -2.405 1.00 94.06 106 MET A CA 1
ATOM 862 C C . MET A 1 106 ? 7.503 14.146 -2.590 1.00 94.06 106 MET A C 1
ATOM 864 O O . MET A 1 106 ? 8.527 14.686 -2.174 1.00 94.06 106 MET A O 1
ATOM 868 N N . ALA A 1 107 ? 7.530 12.978 -3.235 1.00 93.00 107 ALA A N 1
ATOM 869 C CA . ALA A 1 107 ? 8.768 12.280 -3.550 1.00 93.00 107 ALA A CA 1
ATOM 870 C C . ALA A 1 107 ? 9.643 13.100 -4.506 1.00 93.00 107 ALA A C 1
ATOM 872 O O . ALA A 1 107 ? 10.844 13.211 -4.282 1.00 93.00 107 ALA A O 1
ATOM 873 N N . ALA A 1 108 ? 9.047 13.728 -5.524 1.00 92.50 108 ALA A N 1
ATOM 874 C CA . ALA A 1 108 ? 9.758 14.565 -6.490 1.00 92.50 108 ALA A CA 1
ATOM 875 C C . ALA A 1 108 ? 10.437 15.798 -5.862 1.00 92.50 108 ALA A C 1
ATOM 877 O O . ALA A 1 108 ? 11.407 16.304 -6.417 1.00 92.50 108 ALA A O 1
ATOM 878 N N . GLN A 1 109 ? 9.952 16.266 -4.709 1.00 91.50 109 GLN A N 1
ATOM 879 C CA . GLN A 1 109 ? 10.531 17.386 -3.956 1.00 91.50 109 GLN A CA 1
ATOM 880 C C . GLN A 1 109 ? 11.658 16.957 -2.999 1.00 91.50 109 GLN A C 1
ATOM 882 O O . GLN A 1 109 ? 12.292 17.807 -2.375 1.00 91.50 109 GLN A O 1
ATOM 887 N N . SER A 1 110 ? 11.907 15.653 -2.849 1.00 89.62 110 SER A N 1
ATOM 888 C CA . SER A 1 110 ? 12.988 15.128 -2.011 1.00 89.62 110 SER A CA 1
ATOM 889 C C . SER A 1 110 ? 14.339 15.175 -2.729 1.00 89.62 110 SER A C 1
ATOM 891 O O . SER A 1 110 ? 14.408 15.099 -3.953 1.00 89.62 110 SER A O 1
ATOM 893 N N . GLN A 1 111 ? 15.429 15.214 -1.956 1.00 87.88 111 GLN A N 1
ATOM 894 C CA . GLN A 1 111 ? 16.790 15.034 -2.476 1.00 87.88 111 GLN A CA 1
ATOM 895 C C . GLN A 1 111 ? 16.987 13.652 -3.120 1.00 87.88 111 GLN A C 1
ATOM 897 O O . GLN A 1 111 ? 17.751 13.521 -4.073 1.00 87.88 111 GLN A O 1
ATOM 902 N N . GLU A 1 112 ? 16.260 12.633 -2.645 1.00 87.31 112 GLU A N 1
ATOM 903 C CA . GLU A 1 112 ? 16.341 11.259 -3.150 1.00 87.31 112 GLU A CA 1
ATOM 904 C C . GLU A 1 112 ? 14.950 10.729 -3.543 1.00 87.31 112 GLU A C 1
ATOM 906 O O . GLU A 1 112 ? 14.383 9.877 -2.849 1.00 87.31 112 GLU A O 1
ATOM 911 N N . PRO A 1 113 ? 14.367 11.179 -4.675 1.00 85.75 113 PRO A N 1
ATOM 912 C CA . PRO A 1 113 ? 12.988 10.843 -5.034 1.00 85.75 113 PRO A CA 1
ATOM 913 C C . PRO A 1 113 ? 12.709 9.340 -5.096 1.00 85.75 113 PRO A C 1
ATOM 915 O O . PRO A 1 113 ? 11.651 8.883 -4.670 1.00 85.75 113 PRO A O 1
ATOM 918 N N . HIS A 1 114 ? 13.685 8.565 -5.580 1.00 81.31 114 HIS A N 1
ATOM 919 C CA . HIS A 1 114 ? 13.610 7.112 -5.749 1.00 81.31 114 HIS A CA 1
ATOM 920 C C . HIS A 1 114 ? 13.565 6.324 -4.425 1.00 81.31 114 HIS A C 1
ATOM 922 O O . HIS A 1 114 ? 13.108 5.179 -4.428 1.00 81.31 114 HIS A O 1
ATOM 928 N N . LEU A 1 115 ? 14.004 6.923 -3.313 1.00 84.50 115 LEU A N 1
ATOM 929 C CA . LEU A 1 115 ? 13.873 6.369 -1.960 1.00 84.50 115 LEU A CA 1
ATOM 930 C C . LEU A 1 115 ? 12.670 6.972 -1.228 1.00 84.50 115 LEU A C 1
ATOM 932 O O . LEU A 1 115 ? 11.971 6.269 -0.497 1.00 84.50 115 LEU A O 1
ATOM 936 N N . ALA A 1 116 ? 12.394 8.258 -1.456 1.00 90.31 116 ALA A N 1
ATOM 937 C CA . ALA A 1 116 ? 11.316 8.981 -0.793 1.00 90.31 116 ALA A CA 1
ATOM 938 C C . ALA A 1 116 ? 9.937 8.360 -1.059 1.00 90.31 116 ALA A C 1
ATOM 940 O O . ALA A 1 116 ? 9.168 8.167 -0.115 1.00 90.31 116 ALA A O 1
ATOM 941 N N . TRP A 1 117 ? 9.634 7.986 -2.310 1.00 92.12 117 TRP A N 1
ATOM 942 C CA . TRP A 1 117 ? 8.335 7.382 -2.632 1.00 92.12 117 TRP A CA 1
ATOM 943 C C . TRP A 1 117 ? 8.111 6.059 -1.886 1.00 92.12 117 TRP A C 1
ATOM 945 O O . TRP A 1 117 ? 6.991 5.803 -1.460 1.00 92.12 117 TRP A O 1
ATOM 955 N N . GLN A 1 118 ? 9.157 5.251 -1.663 1.00 92.88 118 GLN A N 1
ATOM 956 C CA . GLN A 1 118 ? 9.043 3.965 -0.960 1.00 92.88 118 GLN A CA 1
ATOM 957 C C . GLN A 1 118 ? 8.627 4.175 0.497 1.00 92.88 118 GLN A C 1
ATOM 959 O O . GLN A 1 118 ? 7.741 3.486 1.002 1.00 92.88 118 GLN A O 1
ATOM 964 N N . GLY A 1 119 ? 9.240 5.162 1.160 1.00 93.50 119 GLY A N 1
ATOM 965 C CA . GLY A 1 119 ? 8.887 5.545 2.526 1.00 93.50 119 GLY A CA 1
ATOM 966 C C . GLY A 1 119 ? 7.463 6.089 2.616 1.00 93.50 119 GLY A C 1
ATOM 967 O O . GLY A 1 119 ? 6.691 5.656 3.470 1.00 93.50 119 GLY A O 1
ATOM 968 N N . LEU A 1 120 ? 7.090 6.996 1.707 1.00 95.75 120 LEU A N 1
ATOM 969 C CA . LEU A 1 120 ? 5.746 7.581 1.650 1.00 95.75 120 LEU A CA 1
ATOM 970 C C . LEU A 1 120 ? 4.672 6.526 1.356 1.00 95.75 120 LEU A C 1
ATOM 972 O O . LEU A 1 120 ? 3.612 6.536 1.984 1.00 95.75 120 LEU A O 1
ATOM 976 N N . PHE A 1 121 ? 4.953 5.591 0.449 1.00 96.25 121 PHE A N 1
ATOM 977 C CA . PHE A 1 121 ? 4.070 4.476 0.126 1.00 96.25 121 PHE A CA 1
ATOM 978 C C . PHE A 1 121 ? 3.902 3.531 1.320 1.00 96.25 121 PHE A C 1
ATOM 980 O O . PHE A 1 121 ? 2.766 3.258 1.711 1.00 96.25 121 PHE A O 1
ATOM 987 N N . ASN A 1 122 ? 5.002 3.110 1.959 1.00 95.69 122 ASN A N 1
ATOM 988 C CA . ASN A 1 122 ? 4.945 2.272 3.158 1.00 95.69 122 ASN A CA 1
ATOM 989 C C . ASN A 1 122 ? 4.125 2.939 4.272 1.00 95.69 122 ASN A C 1
ATOM 991 O O . ASN A 1 122 ? 3.217 2.324 4.840 1.00 95.69 122 ASN A O 1
ATOM 995 N N . TYR A 1 123 ? 4.417 4.211 4.560 1.00 95.38 123 TYR A N 1
ATOM 996 C CA . TYR A 1 123 ? 3.677 4.965 5.563 1.00 95.38 123 TYR A CA 1
ATOM 997 C C . TYR A 1 123 ? 2.188 5.024 5.211 1.00 95.38 123 TYR A C 1
ATOM 999 O O . TYR A 1 123 ? 1.360 4.770 6.080 1.00 95.38 123 TYR A O 1
ATOM 1007 N N . SER A 1 124 ? 1.843 5.278 3.947 1.00 97.25 124 SER A N 1
ATOM 1008 C CA . SER A 1 124 ? 0.452 5.388 3.496 1.00 97.25 124 SER A CA 1
ATOM 1009 C C . SER A 1 124 ? -0.336 4.096 3.707 1.00 97.25 124 SER A C 1
ATOM 1011 O O . SER A 1 124 ? -1.408 4.126 4.310 1.00 97.25 124 SER A O 1
ATOM 1013 N N . ILE A 1 125 ? 0.193 2.944 3.280 1.00 97.38 125 ILE A N 1
ATOM 1014 C CA . ILE A 1 125 ? -0.505 1.659 3.455 1.00 97.38 125 ILE A CA 1
ATOM 1015 C C . ILE A 1 125 ? -0.571 1.241 4.928 1.00 97.38 125 ILE A C 1
ATOM 1017 O O . ILE A 1 125 ? -1.580 0.684 5.368 1.00 97.38 125 ILE A O 1
ATOM 1021 N N . THR A 1 126 ? 0.453 1.563 5.721 1.00 95.06 126 THR A N 1
ATOM 1022 C CA . THR A 1 126 ? 0.468 1.292 7.163 1.00 95.06 126 THR A CA 1
ATOM 1023 C C . THR A 1 126 ? -0.552 2.170 7.889 1.00 95.06 126 THR A C 1
ATOM 1025 O O . THR A 1 126 ? -1.415 1.674 8.611 1.00 95.06 126 THR A O 1
ATOM 1028 N N . ALA A 1 127 ? -0.516 3.482 7.672 1.00 95.00 127 ALA A N 1
ATOM 1029 C CA . ALA A 1 127 ? -1.437 4.430 8.288 1.00 95.00 127 ALA A CA 1
ATOM 1030 C C . ALA A 1 127 ? -2.893 4.170 7.874 1.00 95.00 127 ALA A C 1
ATOM 1032 O O . ALA A 1 127 ? -3.785 4.228 8.719 1.00 95.00 127 ALA A O 1
ATOM 1033 N N . LEU A 1 128 ? -3.143 3.805 6.612 1.00 96.62 128 LEU A N 1
ATOM 1034 C CA . LEU A 1 128 ? -4.472 3.402 6.158 1.00 96.62 128 LEU A CA 1
ATOM 1035 C C . LEU A 1 128 ? -4.984 2.177 6.924 1.00 96.62 128 LEU A C 1
ATOM 1037 O O . LEU A 1 128 ? -6.107 2.200 7.426 1.00 96.62 128 LEU A O 1
ATOM 1041 N N . GLY A 1 129 ? -4.159 1.134 7.061 1.00 94.69 129 GLY A N 1
ATOM 1042 C CA . GLY A 1 129 ? -4.518 -0.057 7.831 1.00 94.69 129 GLY A CA 1
ATOM 1043 C C . GLY A 1 129 ? -4.869 0.285 9.282 1.00 94.69 129 GLY A C 1
ATOM 1044 O O . GLY A 1 129 ? -5.850 -0.226 9.819 1.00 94.69 129 GLY A O 1
ATOM 1045 N N . LEU A 1 130 ? -4.112 1.199 9.906 1.00 93.62 130 LEU A N 1
ATOM 1046 C CA . LEU A 1 130 ? -4.366 1.657 11.279 1.00 93.62 130 LEU A CA 1
ATOM 1047 C C . LEU A 1 130 ? -5.706 2.381 11.397 1.00 93.62 130 LEU A C 1
ATOM 1049 O O . LEU A 1 130 ? -6.449 2.160 12.350 1.00 93.62 130 LEU A O 1
ATOM 1053 N N . LYS A 1 131 ? -6.033 3.228 10.422 1.00 94.19 131 LYS A N 1
ATOM 1054 C CA . LYS A 1 131 ? -7.293 3.976 10.405 1.00 94.19 131 LYS A CA 1
ATOM 1055 C C . LYS A 1 131 ? -8.502 3.070 10.181 1.00 94.19 131 LYS A C 1
ATOM 1057 O O . LYS A 1 131 ? -9.529 3.290 10.810 1.00 94.19 131 LYS A O 1
ATOM 1062 N N . ILE A 1 132 ? -8.371 2.039 9.343 1.00 93.38 132 ILE A N 1
ATOM 1063 C CA . ILE A 1 132 ? -9.424 1.032 9.133 1.00 93.38 132 ILE A CA 1
ATOM 1064 C C . ILE A 1 132 ? -9.622 0.176 10.392 1.00 93.38 132 ILE A C 1
ATOM 1066 O O . ILE A 1 132 ? -10.756 -0.099 10.774 1.00 93.38 132 ILE A O 1
ATOM 1070 N N . LEU A 1 133 ? -8.533 -0.216 11.063 1.00 89.62 133 LEU A N 1
ATOM 1071 C CA . LEU A 1 133 ? -8.593 -0.908 12.357 1.00 89.62 133 LEU A CA 1
ATOM 1072 C C . LEU A 1 133 ? -9.285 -0.039 13.430 1.00 89.62 133 LEU A C 1
ATOM 1074 O O . LEU A 1 133 ? -9.974 -0.554 14.316 1.00 89.62 133 LEU A O 1
ATOM 1078 N N . GLY A 1 134 ? -9.114 1.283 13.341 1.00 83.69 134 GLY A N 1
ATOM 1079 C CA . GLY A 1 134 ? -9.648 2.252 14.288 1.00 83.69 1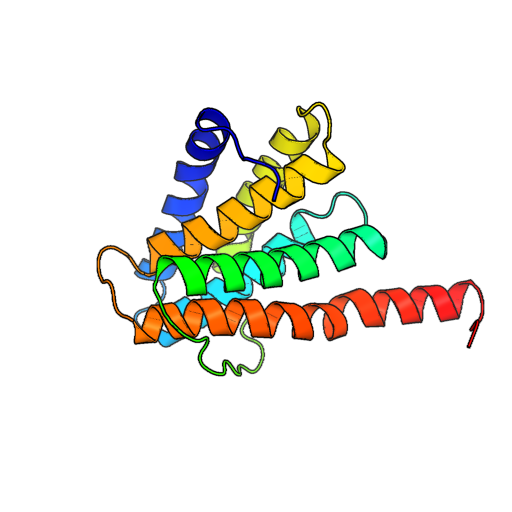34 GLY A CA 1
ATOM 1080 C C . GLY A 1 134 ? -9.052 2.077 15.688 1.00 83.69 134 GLY A C 1
ATOM 1081 O O . GLY A 1 134 ? -7.930 1.605 15.864 1.00 83.69 134 GLY A O 1
ATOM 1082 N N . ASN A 1 135 ? -9.823 2.430 16.720 1.00 68.81 135 ASN A N 1
ATOM 1083 C CA . ASN A 1 135 ? -9.399 2.273 18.121 1.00 68.81 135 ASN A CA 1
ATOM 1084 C C . ASN A 1 135 ? -9.416 0.816 18.605 1.00 68.81 135 ASN A C 1
ATOM 1086 O O . ASN A 1 135 ? -8.969 0.519 19.717 1.00 68.81 135 ASN A O 1
ATOM 1090 N N . ASN A 1 136 ? -9.957 -0.100 17.802 1.00 61.38 136 ASN A N 1
ATOM 1091 C CA . ASN A 1 136 ? -10.178 -1.466 18.226 1.00 61.38 136 ASN A CA 1
ATOM 1092 C C . ASN A 1 136 ? -8.905 -2.278 17.972 1.00 61.38 136 ASN A C 1
ATOM 1094 O O . ASN A 1 136 ? -8.612 -2.655 16.844 1.00 61.38 136 ASN A O 1
ATOM 1098 N N . LYS A 1 137 ? -8.130 -2.564 19.025 1.00 67.50 137 LYS A N 1
ATOM 1099 C CA . LYS A 1 137 ? -6.889 -3.366 18.964 1.00 67.50 137 LYS A CA 1
ATOM 1100 C C . LYS A 1 137 ? -7.174 -4.861 18.750 1.00 67.50 137 LYS A C 1
ATOM 1102 O O . LYS A 1 137 ? -6.613 -5.715 19.438 1.00 67.50 137 LYS A O 1
ATOM 1107 N N . ASN A 1 138 ? -8.080 -5.186 17.829 1.00 84.50 138 ASN A N 1
ATOM 1108 C CA . ASN A 1 138 ? -8.431 -6.552 17.493 1.00 84.50 138 ASN A CA 1
ATOM 1109 C C . ASN A 1 138 ? -7.213 -7.233 16.855 1.00 84.50 138 ASN A C 1
ATOM 1111 O O . ASN A 1 138 ? -6.915 -7.029 15.679 1.00 84.50 138 ASN A O 1
ATOM 1115 N N . LYS A 1 139 ? -6.526 -8.066 17.644 1.00 89.88 139 LYS A N 1
ATOM 1116 C CA . LYS A 1 139 ? -5.339 -8.806 17.205 1.00 89.88 139 LYS A CA 1
ATOM 1117 C C . LYS A 1 139 ? -5.606 -9.680 15.986 1.00 89.88 139 LYS A C 1
ATOM 1119 O O . LYS A 1 139 ? -4.718 -9.820 15.158 1.00 89.88 139 LYS A O 1
ATOM 1124 N N . GLU A 1 140 ? -6.804 -10.244 15.857 1.00 91.06 140 GLU A N 1
ATOM 1125 C CA . GLU A 1 140 ? -7.161 -11.050 14.693 1.00 91.06 140 GLU A CA 1
ATOM 1126 C C . GLU A 1 140 ? -7.243 -10.198 13.425 1.00 91.06 140 GLU A C 1
ATOM 1128 O O . GLU A 1 140 ? -6.657 -10.566 12.408 1.00 91.06 140 GLU A O 1
ATOM 1133 N N . PHE A 1 141 ? -7.894 -9.036 13.491 1.00 90.19 141 PHE A N 1
ATOM 1134 C CA . PHE A 1 141 ? -7.945 -8.118 12.353 1.00 90.19 141 PHE A CA 1
ATOM 1135 C C . PHE A 1 141 ? -6.554 -7.569 12.012 1.00 90.19 141 PHE A C 1
ATOM 1137 O O . PHE A 1 141 ? -6.165 -7.546 10.846 1.00 90.19 141 PHE A O 1
ATOM 1144 N N . SER A 1 142 ? -5.754 -7.218 13.024 1.00 93.25 142 SER A N 1
ATOM 1145 C CA . SER A 1 142 ? -4.349 -6.837 12.841 1.00 93.25 142 SER A CA 1
ATOM 1146 C C . SER A 1 142 ? -3.530 -7.947 12.175 1.00 93.25 142 SER A C 1
ATOM 1148 O O . SER A 1 142 ? -2.730 -7.650 11.291 1.00 93.25 142 SER A O 1
ATOM 1150 N N . SER A 1 143 ? -3.728 -9.211 12.557 1.00 94.75 143 SER A N 1
ATOM 1151 C CA . SER A 1 143 ? -3.091 -10.359 11.903 1.00 94.75 143 SER A CA 1
ATOM 1152 C C . SER A 1 143 ? -3.504 -10.522 10.446 1.00 94.75 143 SER A C 1
ATOM 1154 O O . SER A 1 143 ? -2.677 -10.926 9.630 1.00 94.75 143 SER A O 1
ATOM 1156 N N . LEU A 1 144 ? -4.754 -10.206 10.107 1.00 95.19 144 LEU A N 1
ATOM 1157 C CA . LEU A 1 144 ? -5.233 -10.240 8.727 1.00 95.19 144 LEU A CA 1
ATOM 1158 C C . LEU A 1 144 ? -4.662 -9.091 7.890 1.00 95.19 144 LEU A C 1
ATOM 1160 O O . LEU A 1 144 ? -4.330 -9.327 6.737 1.00 95.19 144 LEU A O 1
ATOM 1164 N N . ILE A 1 145 ? -4.471 -7.890 8.450 1.00 95.19 145 ILE A N 1
ATOM 1165 C CA . ILE A 1 145 ? -3.772 -6.791 7.753 1.00 95.19 145 ILE A CA 1
ATOM 1166 C C . ILE A 1 145 ? -2.342 -7.205 7.384 1.00 95.19 14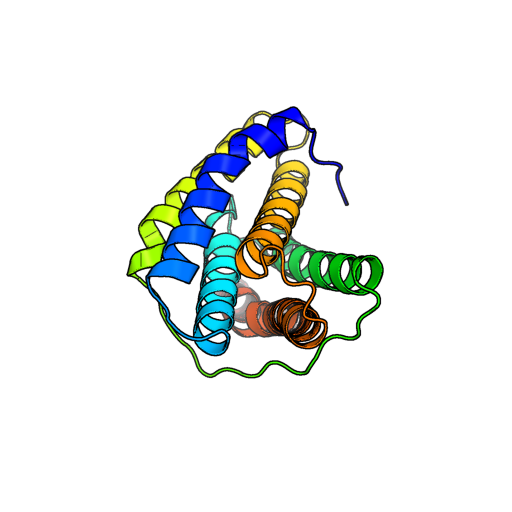5 ILE A C 1
ATOM 1168 O O . ILE A 1 145 ? -1.945 -7.057 6.230 1.00 95.19 145 ILE A O 1
ATOM 1172 N N . ALA A 1 146 ? -1.586 -7.778 8.328 1.00 96.19 146 ALA A N 1
ATOM 1173 C CA . ALA A 1 146 ? -0.251 -8.306 8.031 1.00 96.19 146 ALA A CA 1
ATOM 1174 C C . ALA A 1 146 ? -0.303 -9.413 6.962 1.00 96.19 146 ALA A C 1
ATOM 1176 O O . ALA A 1 146 ? 0.500 -9.417 6.034 1.00 96.19 146 ALA A O 1
ATOM 1177 N N . GLY A 1 147 ? -1.303 -10.296 7.044 1.00 96.62 147 GLY A N 1
ATOM 1178 C CA . GLY A 1 147 ? -1.563 -11.319 6.031 1.00 96.62 147 GLY A CA 1
ATOM 1179 C C . GLY A 1 147 ? -1.839 -10.761 4.633 1.00 96.62 147 GLY A C 1
ATOM 1180 O O . GLY A 1 147 ? -1.338 -11.297 3.652 1.00 96.62 147 GLY A O 1
ATOM 1181 N N . VAL A 1 148 ? -2.601 -9.666 4.527 1.00 96.56 148 VAL A N 1
ATOM 1182 C CA . VAL A 1 148 ? -2.859 -8.972 3.253 1.00 96.56 148 VAL A CA 1
ATOM 1183 C C . VAL A 1 148 ? -1.559 -8.453 2.642 1.00 96.56 148 VAL A C 1
ATOM 1185 O O . VAL A 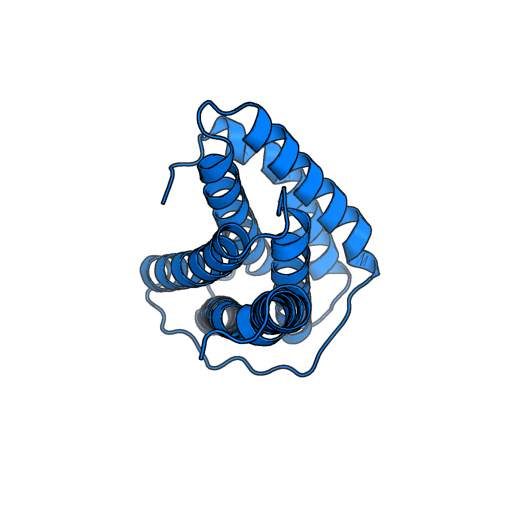1 148 ? -1.350 -8.604 1.442 1.00 96.56 148 VAL A O 1
ATOM 1188 N N . LEU A 1 149 ? -0.680 -7.860 3.449 1.00 97.19 149 LEU A N 1
ATOM 1189 C CA . LEU A 1 149 ? 0.598 -7.327 2.976 1.00 97.19 149 LEU A CA 1
ATOM 1190 C C . LEU A 1 149 ? 1.534 -8.447 2.490 1.00 97.19 149 LEU A C 1
ATOM 1192 O O . LEU A 1 149 ? 2.130 -8.323 1.424 1.00 97.19 149 LEU A O 1
ATOM 1196 N N . GLU A 1 150 ? 1.604 -9.575 3.201 1.00 96.25 150 GLU A N 1
ATOM 1197 C CA . GLU A 1 150 ? 2.361 -10.749 2.731 1.00 96.25 150 GLU A CA 1
ATOM 1198 C C . GLU A 1 150 ? 1.771 -11.362 1.464 1.00 96.25 150 GLU A C 1
ATOM 1200 O O . GLU A 1 150 ? 2.506 -11.724 0.547 1.00 96.25 150 GLU A O 1
ATOM 1205 N N . TYR A 1 151 ? 0.442 -11.440 1.382 1.00 96.12 151 TYR A N 1
ATOM 1206 C CA . TYR A 1 151 ? -0.234 -11.871 0.166 1.00 96.12 151 TYR A CA 1
ATOM 1207 C C . TYR A 1 151 ? 0.153 -10.971 -1.014 1.00 96.12 151 TYR A C 1
ATOM 1209 O O . TYR A 1 151 ? 0.547 -11.473 -2.063 1.00 96.12 151 TYR A O 1
ATOM 1217 N N . LEU A 1 152 ? 0.103 -9.646 -0.838 1.00 96.06 152 LEU A N 1
ATOM 1218 C CA . LEU A 1 152 ? 0.449 -8.684 -1.885 1.00 96.06 152 LEU A CA 1
ATOM 1219 C C . LEU A 1 152 ? 1.920 -8.756 -2.299 1.00 96.06 152 LEU A C 1
ATOM 1221 O O . LEU A 1 152 ? 2.207 -8.576 -3.476 1.00 96.06 152 LEU A O 1
ATOM 1225 N N . HIS A 1 153 ? 2.842 -9.062 -1.383 1.00 95.31 153 HIS A N 1
ATOM 1226 C CA . HIS A 1 153 ? 4.249 -9.270 -1.730 1.00 95.31 153 HIS A CA 1
ATOM 1227 C C . HIS A 1 153 ? 4.433 -10.351 -2.808 1.00 95.31 153 HIS A C 1
ATOM 1229 O O . HIS A 1 153 ? 5.217 -10.155 -3.740 1.00 95.31 153 HIS A O 1
ATOM 1235 N N . ASN A 1 154 ? 3.718 -11.472 -2.687 1.00 94.12 154 ASN A N 1
ATOM 1236 C CA . ASN A 1 154 ? 3.787 -12.568 -3.654 1.00 94.12 154 ASN A CA 1
ATOM 1237 C C . ASN A 1 154 ? 2.919 -12.280 -4.879 1.00 94.12 154 ASN A C 1
ATOM 1239 O O . ASN A 1 154 ? 3.402 -12.327 -6.004 1.00 94.12 154 ASN A O 1
ATOM 1243 N N . TYR A 1 155 ? 1.666 -11.883 -4.657 1.00 94.56 155 TYR A N 1
ATOM 1244 C CA . TYR A 1 155 ? 0.705 -11.643 -5.727 1.00 94.56 155 TYR A CA 1
ATOM 1245 C C . TYR A 1 155 ? 1.180 -10.560 -6.704 1.00 94.56 155 TYR A C 1
ATOM 1247 O O . TYR A 1 155 ? 1.047 -10.721 -7.909 1.00 94.56 155 TYR A O 1
ATOM 1255 N N . PHE A 1 156 ? 1.804 -9.483 -6.214 1.00 94.81 156 PHE A N 1
ATOM 1256 C CA . PHE A 1 156 ? 2.332 -8.419 -7.075 1.00 94.81 156 PHE A CA 1
ATOM 1257 C C . PHE A 1 156 ? 3.440 -8.909 -8.018 1.00 94.81 156 PHE A C 1
ATOM 1259 O O . PHE A 1 156 ? 3.583 -8.373 -9.115 1.00 94.81 156 PHE A O 1
ATOM 1266 N N . TYR A 1 157 ? 4.216 -9.928 -7.626 1.00 94.62 157 TYR A N 1
ATOM 1267 C CA . TYR A 1 157 ? 5.169 -10.537 -8.551 1.00 94.62 157 TYR A CA 1
ATOM 1268 C C . TYR A 1 157 ? 4.436 -11.154 -9.743 1.00 94.62 157 TYR A C 1
ATOM 1270 O O . TYR A 1 157 ? 4.757 -10.828 -10.879 1.00 94.62 157 TYR A O 1
ATOM 1278 N N . GLU A 1 158 ? 3.418 -11.970 -9.471 1.00 93.69 158 GLU A N 1
ATOM 1279 C CA . GLU A 1 158 ? 2.656 -12.696 -10.492 1.00 93.69 158 GLU A CA 1
ATOM 1280 C C . GLU A 1 158 ? 1.987 -11.752 -11.497 1.00 93.69 158 GLU A C 1
ATOM 1282 O O . GLU A 1 158 ? 2.053 -11.990 -12.699 1.00 93.69 158 GLU A O 1
ATOM 1287 N N . ILE A 1 159 ? 1.364 -10.669 -11.020 1.00 93.38 159 ILE A N 1
ATOM 1288 C CA . ILE A 1 159 ? 0.545 -9.811 -11.890 1.00 93.38 159 ILE A CA 1
ATOM 1289 C C . ILE A 1 159 ? 1.294 -8.639 -12.530 1.00 93.38 159 ILE A C 1
ATOM 1291 O O . ILE A 1 159 ? 0.840 -8.139 -13.553 1.00 93.38 159 ILE A O 1
ATOM 1295 N N . GLU A 1 160 ? 2.421 -8.193 -11.968 1.00 94.44 160 GLU A N 1
ATOM 1296 C CA . GLU A 1 160 ? 3.153 -7.031 -12.498 1.00 94.44 160 GLU A CA 1
ATOM 1297 C C . GLU A 1 160 ? 4.579 -7.369 -12.939 1.00 94.44 160 GLU A C 1
ATOM 1299 O O . GLU A 1 160 ? 5.009 -6.940 -14.013 1.00 94.44 160 GLU A O 1
ATOM 1304 N N . MET A 1 161 ? 5.332 -8.117 -12.121 1.00 94.50 161 MET A N 1
ATOM 1305 C CA . MET A 1 161 ? 6.748 -8.396 -12.394 1.00 94.50 161 MET A CA 1
ATOM 1306 C C . MET A 1 161 ? 6.943 -9.499 -13.418 1.00 94.50 161 MET A C 1
ATOM 1308 O O . MET A 1 161 ? 7.674 -9.259 -14.369 1.00 94.50 161 MET A O 1
ATOM 1312 N N . ALA A 1 162 ? 6.276 -10.641 -13.262 1.00 94.50 162 ALA A N 1
ATOM 1313 C CA . ALA A 1 162 ? 6.347 -11.738 -14.223 1.00 94.50 162 ALA A CA 1
ATOM 1314 C C . ALA A 1 162 ? 5.898 -11.257 -15.612 1.00 94.50 162 ALA A C 1
ATOM 1316 O O . ALA A 1 162 ? 6.610 -11.433 -16.590 1.00 94.50 162 ALA A O 1
ATOM 1317 N N . VAL A 1 163 ? 4.803 -10.489 -15.675 1.00 94.69 163 VAL A N 1
ATOM 1318 C CA . VAL A 1 163 ? 4.335 -9.866 -16.925 1.00 94.69 163 VAL A CA 1
ATOM 1319 C C . VAL A 1 163 ? 5.390 -8.928 -17.522 1.00 94.69 163 VAL A C 1
ATOM 1321 O O . VAL A 1 163 ? 5.605 -8.914 -18.730 1.00 94.69 163 VAL A O 1
ATOM 1324 N N . TYR A 1 164 ? 6.070 -8.127 -16.695 1.00 94.12 164 TYR A N 1
ATOM 1325 C CA . TYR A 1 164 ? 7.161 -7.275 -17.172 1.00 94.12 164 TYR A CA 1
ATOM 1326 C C . TYR A 1 164 ? 8.358 -8.097 -17.676 1.00 94.12 164 TYR A C 1
ATOM 1328 O O . TYR A 1 164 ? 8.964 -7.720 -18.678 1.00 94.12 164 TYR A O 1
ATOM 1336 N N . GLU A 1 165 ? 8.723 -9.179 -16.985 1.00 93.75 165 GLU A N 1
ATOM 1337 C CA . GLU A 1 165 ? 9.792 -10.100 -17.388 1.00 93.75 165 GLU A CA 1
ATOM 1338 C C . GLU A 1 165 ? 9.469 -10.735 -18.744 1.00 93.75 165 GLU A C 1
ATOM 1340 O O . GLU A 1 165 ? 10.283 -10.624 -19.660 1.00 93.75 165 GLU A O 1
ATOM 1345 N N . ASP A 1 166 ? 8.254 -11.260 -18.916 1.00 94.94 166 ASP A N 1
ATOM 1346 C CA . ASP A 1 166 ? 7.762 -11.819 -20.178 1.00 94.94 166 ASP A CA 1
ATOM 1347 C C . ASP A 1 166 ? 7.838 -10.791 -21.319 1.00 94.94 166 ASP A C 1
ATOM 1349 O O . ASP A 1 166 ? 8.347 -11.079 -22.404 1.00 94.94 166 ASP A O 1
ATOM 1353 N N . GLU A 1 167 ? 7.405 -9.548 -21.077 1.00 94.38 167 GLU A N 1
ATOM 1354 C CA . GLU A 1 167 ? 7.533 -8.453 -22.048 1.00 94.38 167 GLU A CA 1
ATOM 1355 C C . GLU A 1 167 ? 8.999 -8.170 -22.424 1.00 94.38 167 GLU A C 1
ATOM 1357 O O . GLU A 1 167 ? 9.296 -7.869 -23.585 1.00 94.38 167 GLU A O 1
ATOM 1362 N N . GLN A 1 168 ? 9.929 -8.240 -21.462 1.00 93.19 168 GLN A N 1
ATOM 1363 C CA . GLN A 1 168 ? 11.355 -8.049 -21.742 1.00 93.19 168 GLN A CA 1
ATOM 1364 C C . GLN A 1 168 ? 11.957 -9.225 -22.511 1.00 93.19 168 GLN A C 1
ATOM 1366 O O . GLN A 1 168 ? 12.797 -8.977 -23.377 1.00 93.19 168 GLN A O 1
ATOM 1371 N N . ILE A 1 169 ? 11.525 -10.458 -22.236 1.00 93.69 169 ILE A N 1
ATOM 1372 C CA . ILE A 1 169 ? 11.940 -11.667 -22.960 1.00 93.69 169 ILE A CA 1
ATOM 1373 C C . ILE A 1 169 ? 11.477 -11.586 -24.416 1.00 93.69 169 ILE A C 1
ATOM 1375 O O . ILE A 1 169 ? 12.286 -11.729 -25.331 1.00 93.69 169 ILE A O 1
ATOM 1379 N N . ILE A 1 170 ? 10.204 -11.248 -24.653 1.00 94.56 170 ILE A N 1
ATOM 1380 C CA . ILE A 1 170 ? 9.657 -11.065 -26.009 1.00 94.56 170 ILE A CA 1
ATOM 1381 C C . ILE A 1 170 ? 10.460 -10.015 -26.786 1.00 94.56 170 ILE A C 1
ATOM 1383 O O . ILE A 1 170 ? 10.704 -10.166 -27.983 1.00 94.56 170 ILE A O 1
ATOM 1387 N N . LYS A 1 171 ? 10.873 -8.935 -26.114 1.00 92.94 171 LYS A N 1
ATOM 1388 C CA . LYS A 1 171 ? 11.573 -7.817 -26.750 1.00 92.94 171 LYS A CA 1
ATOM 1389 C C . LYS A 1 171 ? 13.054 -8.085 -27.016 1.00 92.94 171 LYS A C 1
ATOM 1391 O O . LYS A 1 171 ? 13.560 -7.660 -28.052 1.00 92.94 171 LYS A O 1
ATOM 1396 N N . ASN A 1 172 ? 13.759 -8.688 -26.063 1.00 93.56 172 ASN A N 1
ATOM 1397 C CA . ASN A 1 172 ? 15.224 -8.760 -26.073 1.00 93.56 172 ASN A CA 1
ATOM 1398 C C . ASN A 1 172 ? 15.758 -10.181 -26.320 1.00 93.56 172 ASN A C 1
ATOM 1400 O O . ASN A 1 172 ? 16.970 -10.349 -26.437 1.00 93.56 172 ASN A O 1
ATOM 1404 N N . GLY A 1 173 ? 14.870 -11.171 -26.432 1.00 83.75 173 GLY A N 1
ATOM 1405 C CA . GLY A 1 173 ? 15.220 -12.585 -26.406 1.00 83.75 173 GLY A CA 1
ATOM 1406 C C . GLY A 1 173 ? 15.295 -13.111 -24.975 1.00 83.75 173 GLY A C 1
ATOM 1407 O O . GLY A 1 173 ? 15.566 -12.362 -24.032 1.00 83.75 173 GLY A O 1
ATOM 1408 N N . ASP A 1 174 ? 15.030 -14.406 -24.827 1.00 85.31 174 ASP A N 1
ATOM 1409 C CA . ASP A 1 174 ? 15.231 -15.087 -23.556 1.00 85.31 174 ASP A CA 1
ATOM 1410 C C . ASP A 1 174 ? 16.731 -15.223 -23.279 1.00 85.31 174 ASP A C 1
ATOM 1412 O O . ASP A 1 174 ? 17.529 -15.479 -24.186 1.00 85.31 174 ASP A O 1
ATOM 1416 N N . VAL A 1 175 ? 17.109 -14.990 -22.029 1.00 70.44 175 VAL A N 1
ATOM 1417 C CA . VAL A 1 175 ? 18.494 -15.088 -21.552 1.00 70.44 175 VAL A CA 1
ATOM 1418 C C . VAL A 1 175 ? 18.690 -16.273 -20.605 1.00 70.44 175 VAL A C 1
ATOM 1420 O O . VAL A 1 175 ? 19.791 -16.434 -20.073 1.00 70.44 175 VAL A O 1
ATOM 1423 N N . PHE A 1 176 ? 17.642 -17.075 -20.398 1.00 56.47 176 PHE A N 1
ATOM 1424 C CA . PHE A 1 176 ? 17.689 -18.357 -19.701 1.00 56.47 176 PHE A CA 1
ATOM 1425 C C . PHE A 1 176 ? 17.854 -19.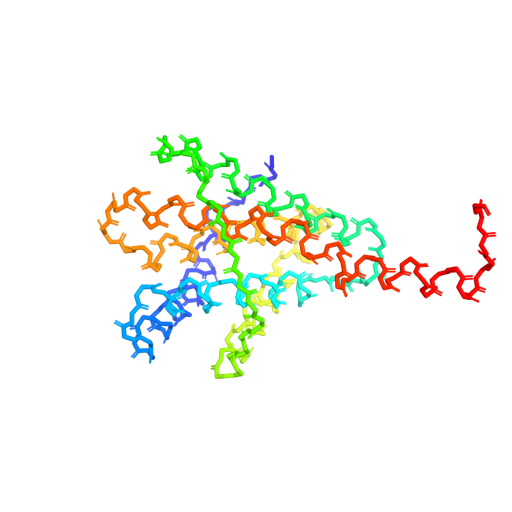541 -20.660 1.00 56.47 176 PHE A C 1
ATOM 1427 O O . PHE A 1 176 ? 17.355 -19.481 -21.807 1.00 56.47 176 PHE A O 1
#

pLDDT: mean 91.54, std 8.1, range [54.5, 98.12]

Foldseek 3Di:
DDDDDPVLLVLLVVLLLVLLCCQPVVDPDLVSSLLSLLQLLLLLLVLLQPDQDLVSLLLSLVLLLVLLVVLCVVLVAAADADDDDHDDDVVCVVSSNVSSVSLQVVLVPDPHSSVSSSNSSSSSSNSSLDSNCPPPSPRVSSNPSSNSSNVCSVVSCVPRVVVVVVVCCVVPNDPD

Secondary structure (DSSP, 8-state):
-PPPPHHHHHHHHHHHHHHHHHHHHH--SHHHHHHHHHHHHHHHHHHT-SS--HHHHHHHHHHHHHHHHHHHHHHT-PPPP--------GGGHHHHHHHHHHHHHHHHTSSSHHHHHHHHHHHHHHHHHHHHHTT---HHHHHHHHHHHHHHHHHHIIIIIHHHHHHHHHHH----

InterPro domains:
  IPR054194 Protein of unknown function DUF6899 [PF21840] (92-175)

Radius of gyration: 16.08 Å; chains: 1; bounding box: 39×36×46 Å

Sequence (176 aa):
MPYVAKEQRELLEDNLTCLANKICSTYLTSRFHLLAYKYVCLRLGVEVLLRRRYAALSAVRAVYSDASFEWQRRFKIKPKTFSSVGADFPILDEKIKNLSEKIISMAAQSQEPHLAWQGLFNYSITALGLKILGNNKNKEFSSLIAGVLEYLHNYFYEIEMAVYEDEQIIKNGDVF